Protein AF-A0A2N2AC43-F1 (afdb_monomer)

Structure (mmCIF, N/CA/C/O backbone):
data_AF-A0A2N2AC43-F1
#
_entry.id   AF-A0A2N2AC43-F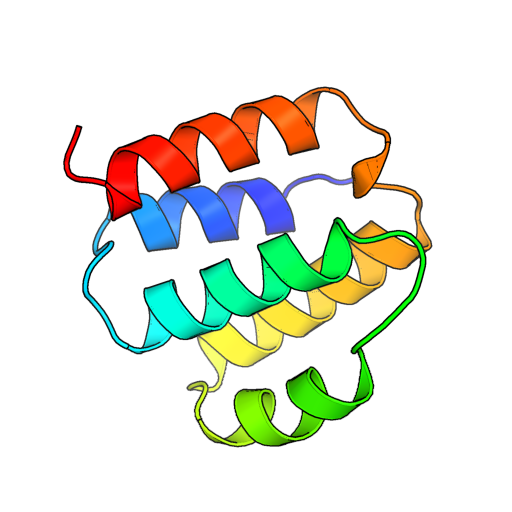1
#
loop_
_atom_site.group_PDB
_atom_site.id
_atom_site.type_symbol
_atom_site.label_atom_id
_atom_site.label_alt_id
_atom_site.label_comp_id
_atom_site.label_asym_id
_atom_site.label_entity_id
_atom_site.label_seq_id
_atom_site.pdbx_PDB_ins_code
_atom_site.Cartn_x
_atom_site.Cartn_y
_atom_site.Cartn_z
_atom_site.occupancy
_atom_site.B_iso_or_equiv
_atom_site.auth_seq_id
_atom_site.auth_comp_id
_atom_site.auth_asym_id
_atom_site.auth_atom_id
_atom_site.pdbx_PDB_model_num
ATOM 1 N N . MET A 1 1 ? -1.212 -8.950 -16.821 1.00 82.19 1 MET A N 1
ATOM 2 C CA . MET A 1 1 ? -0.796 -8.988 -15.407 1.00 82.19 1 MET A CA 1
ATOM 3 C C . MET A 1 1 ? -2.043 -8.796 -14.568 1.00 82.19 1 MET A C 1
ATOM 5 O O . MET A 1 1 ? -2.844 -7.935 -14.916 1.00 82.19 1 MET A O 1
ATOM 9 N N . ASP A 1 2 ? -2.244 -9.625 -13.551 1.00 90.00 2 ASP A N 1
ATOM 10 C CA . ASP A 1 2 ? -3.410 -9.524 -12.672 1.00 90.00 2 ASP A CA 1
ATOM 11 C C . ASP A 1 2 ? -3.208 -8.379 -11.665 1.00 90.00 2 ASP A C 1
ATOM 13 O O . ASP A 1 2 ? -2.275 -8.410 -10.871 1.00 90.00 2 ASP A O 1
ATOM 17 N N . ILE A 1 3 ? -4.054 -7.348 -11.723 1.00 92.19 3 ILE A N 1
ATOM 18 C CA . ILE A 1 3 ? -3.992 -6.159 -10.850 1.00 92.19 3 ILE A CA 1
ATOM 19 C C . ILE A 1 3 ? -5.033 -6.192 -9.721 1.00 92.19 3 ILE A C 1
ATOM 21 O O . ILE A 1 3 ? -5.219 -5.198 -9.020 1.00 92.19 3 ILE A O 1
ATOM 25 N N . THR A 1 4 ? -5.716 -7.321 -9.519 1.00 95.38 4 THR A N 1
ATOM 26 C CA . THR A 1 4 ? -6.813 -7.452 -8.546 1.00 95.38 4 THR A CA 1
ATOM 27 C C . THR A 1 4 ? -6.383 -7.066 -7.130 1.00 95.38 4 THR A C 1
ATOM 29 O O . THR A 1 4 ? -7.092 -6.324 -6.449 1.00 95.38 4 THR A O 1
ATOM 32 N N . ALA A 1 5 ? -5.189 -7.489 -6.704 1.00 94.62 5 ALA A N 1
ATOM 33 C CA . ALA A 1 5 ? -4.649 -7.159 -5.385 1.00 94.62 5 ALA A CA 1
ATOM 34 C C . ALA A 1 5 ? -4.452 -5.645 -5.186 1.00 94.62 5 ALA A C 1
ATOM 36 O O . ALA A 1 5 ? -4.727 -5.109 -4.113 1.00 94.62 5 ALA A O 1
ATOM 37 N N . LEU A 1 6 ? -4.031 -4.933 -6.234 1.00 96.12 6 LEU A N 1
ATOM 38 C CA . LEU A 1 6 ? -3.852 -3.483 -6.195 1.00 96.12 6 LEU A CA 1
ATOM 39 C C . LEU A 1 6 ? -5.192 -2.751 -6.038 1.00 96.12 6 LEU A C 1
ATOM 41 O O . LEU A 1 6 ? -5.294 -1.830 -5.228 1.00 96.12 6 LEU A O 1
ATOM 45 N N . HIS A 1 7 ? -6.229 -3.181 -6.759 1.00 97.25 7 HIS A N 1
ATOM 46 C CA . HIS A 1 7 ? -7.569 -2.609 -6.616 1.00 97.25 7 HIS A CA 1
ATOM 47 C C . HIS A 1 7 ? -8.173 -2.897 -5.243 1.00 97.25 7 HIS A C 1
ATOM 49 O O . HIS A 1 7 ? -8.678 -1.982 -4.603 1.00 97.25 7 HIS A O 1
ATOM 55 N N . ALA A 1 8 ? -8.043 -4.125 -4.741 1.00 96.94 8 ALA A N 1
ATOM 56 C CA . ALA A 1 8 ? -8.520 -4.471 -3.406 1.00 96.94 8 ALA A CA 1
ATOM 57 C C . ALA A 1 8 ? -7.819 -3.647 -2.308 1.00 96.94 8 ALA A C 1
ATOM 59 O O . ALA A 1 8 ? -8.453 -3.230 -1.336 1.00 96.94 8 ALA A O 1
ATOM 60 N N . ALA A 1 9 ? -6.521 -3.366 -2.469 1.00 96.31 9 ALA A N 1
ATOM 61 C CA . ALA A 1 9 ? -5.779 -2.499 -1.558 1.00 96.31 9 ALA A CA 1
ATOM 62 C C . ALA A 1 9 ? -6.266 -1.053 -1.602 1.00 96.31 9 ALA A C 1
ATOM 64 O O . ALA A 1 9 ? -6.518 -0.463 -0.548 1.00 96.31 9 ALA A O 1
ATOM 65 N N . ARG A 1 10 ? -6.466 -0.515 -2.808 1.00 97.69 10 ARG A N 1
ATOM 66 C CA . ARG A 1 10 ? -7.060 0.806 -3.001 1.00 97.69 10 ARG A CA 1
ATOM 67 C C . ARG A 1 10 ? -8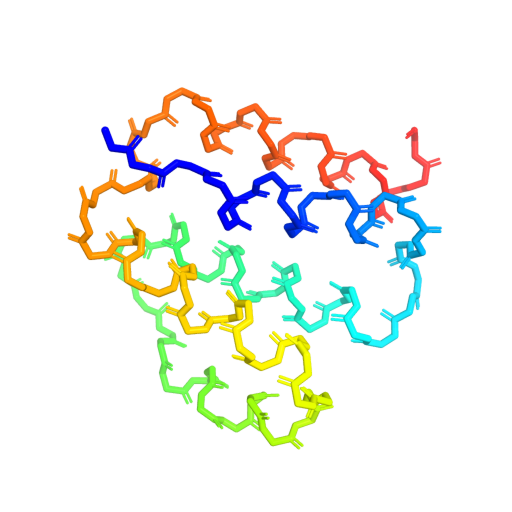.429 0.895 -2.337 1.00 97.69 10 ARG A C 1
ATOM 69 O O . ARG A 1 10 ? -8.635 1.798 -1.533 1.00 97.69 10 ARG A O 1
ATOM 76 N N . ASP A 1 11 ? -9.333 -0.029 -2.644 1.00 97.75 11 ASP A N 1
ATOM 77 C CA . ASP A 1 11 ? -10.715 0.007 -2.159 1.00 97.75 11 ASP A CA 1
ATOM 78 C C . ASP A 1 11 ? -10.754 -0.026 -0.624 1.00 97.75 11 ASP A C 1
ATOM 80 O O . ASP A 1 11 ? -11.488 0.735 0.007 1.00 97.75 11 ASP A O 1
ATOM 84 N N . ARG A 1 12 ? -9.887 -0.837 -0.000 1.00 96.44 12 ARG A N 1
ATOM 85 C CA . ARG A 1 12 ? -9.741 -0.886 1.460 1.00 96.44 12 ARG A CA 1
ATOM 86 C C . ARG A 1 12 ? -9.235 0.432 2.048 1.00 96.44 12 ARG A C 1
ATOM 88 O O . ARG A 1 12 ? -9.763 0.886 3.061 1.00 96.44 12 ARG A O 1
ATOM 95 N N . ILE A 1 13 ? -8.217 1.035 1.434 1.00 97.38 13 ILE A N 1
ATOM 96 C CA . ILE A 1 13 ? -7.651 2.311 1.890 1.00 97.38 13 ILE A CA 1
ATOM 97 C C . ILE A 1 13 ? -8.663 3.446 1.710 1.00 97.38 13 ILE A C 1
ATOM 99 O O . ILE A 1 13 ? -8.785 4.284 2.593 1.00 97.38 13 ILE A O 1
ATOM 103 N N . GLN A 1 14 ? -9.423 3.462 0.618 1.00 97.00 14 GLN A N 1
ATOM 104 C CA . GLN A 1 14 ? -10.458 4.471 0.387 1.00 97.00 14 GLN A CA 1
ATOM 105 C C . GLN A 1 14 ? -11.627 4.348 1.367 1.00 97.00 14 GLN A C 1
ATOM 107 O O . GLN A 1 14 ? -12.158 5.367 1.803 1.00 97.00 14 GLN A O 1
ATOM 112 N N . ALA A 1 15 ? -12.011 3.124 1.736 1.00 97.00 15 ALA A N 1
ATOM 113 C CA . ALA A 1 15 ? -13.111 2.890 2.667 1.00 97.00 15 ALA A CA 1
ATOM 114 C C . ALA A 1 15 ? -12.807 3.383 4.093 1.00 97.00 15 ALA A C 1
ATOM 116 O O . ALA A 1 15 ? -13.694 3.910 4.760 1.00 97.00 15 ALA A O 1
ATOM 117 N N . ASP A 1 16 ? -11.565 3.224 4.563 1.00 96.44 16 ASP A N 1
ATOM 118 C CA . ASP A 1 16 ? -11.139 3.713 5.878 1.00 96.44 16 ASP A CA 1
ATOM 119 C C . ASP A 1 16 ? -9.654 4.127 5.866 1.00 96.44 16 ASP A C 1
ATOM 121 O O . ASP A 1 16 ? -8.781 3.368 6.312 1.00 96.44 16 ASP A O 1
ATOM 125 N N . PRO A 1 17 ? -9.329 5.329 5.355 1.00 94.69 17 PRO A N 1
ATOM 126 C CA . PRO A 1 17 ? -7.944 5.753 5.128 1.00 94.69 17 PRO A CA 1
ATOM 127 C C . PRO A 1 17 ? -7.165 5.999 6.421 1.00 94.69 17 PRO A C 1
ATOM 129 O O . PRO A 1 17 ? -5.936 6.023 6.410 1.00 94.69 17 PRO A O 1
ATOM 132 N N . ARG A 1 18 ? -7.860 6.175 7.550 1.00 93.25 18 ARG A N 1
ATOM 133 C CA . ARG A 1 18 ? -7.235 6.460 8.849 1.00 93.25 18 ARG A CA 1
ATOM 134 C C . ARG A 1 18 ? -7.079 5.217 9.719 1.00 93.25 18 ARG A C 1
ATOM 136 O O . ARG A 1 18 ? -6.475 5.310 10.788 1.00 93.25 18 ARG A O 1
ATOM 143 N N . SER A 1 19 ? -7.567 4.056 9.276 1.00 96.12 19 SER A N 1
ATOM 144 C CA . SER A 1 19 ? -7.358 2.811 10.010 1.00 96.12 19 SER A CA 1
ATOM 145 C C . SER A 1 19 ? -5.877 2.436 10.062 1.00 96.12 19 SER A C 1
ATOM 147 O O . SER A 1 19 ? -5.137 2.578 9.085 1.00 96.12 19 SER A O 1
ATOM 149 N N . GLY A 1 20 ? -5.448 1.855 11.186 1.00 93.75 20 GLY A N 1
ATOM 150 C CA . GLY A 1 20 ? -4.088 1.325 11.308 1.00 93.75 20 GLY A CA 1
ATOM 151 C C . GLY A 1 20 ? -3.757 0.294 10.220 1.00 93.75 20 GLY A C 1
ATOM 152 O O . GLY A 1 20 ? -2.629 0.243 9.746 1.00 93.75 20 GLY A O 1
ATOM 153 N N . GLN A 1 21 ? -4.745 -0.482 9.761 1.00 95.06 21 GLN A N 1
ATOM 154 C CA . GLN A 1 21 ? -4.557 -1.475 8.698 1.00 95.06 21 GLN A CA 1
ATOM 155 C C . GLN A 1 21 ? -4.326 -0.825 7.328 1.00 95.06 21 GLN A C 1
ATOM 157 O O . GLN A 1 21 ? -3.423 -1.240 6.605 1.00 95.06 21 GLN A O 1
ATOM 162 N N . SER A 1 22 ? -5.091 0.215 6.995 1.00 96.06 22 SER A N 1
ATOM 163 C CA . SER A 1 22 ? -4.928 0.985 5.757 1.00 96.06 22 SER A CA 1
ATOM 164 C C . SER A 1 22 ? -3.579 1.694 5.721 1.00 96.06 22 SER A C 1
ATOM 166 O O . SER A 1 22 ? -2.896 1.654 4.703 1.00 96.06 22 SER A O 1
ATOM 168 N N . LEU A 1 23 ? -3.141 2.260 6.849 1.00 94.81 23 LEU A N 1
ATOM 169 C CA . LEU A 1 23 ? -1.830 2.904 6.960 1.00 94.81 23 LEU A CA 1
ATOM 170 C C . LEU A 1 23 ? -0.676 1.906 6.781 1.00 94.81 23 LEU A C 1
ATOM 172 O O . LEU A 1 23 ? 0.290 2.204 6.078 1.00 94.81 23 LEU A O 1
ATOM 176 N N . LEU A 1 24 ? -0.784 0.707 7.365 1.00 93.88 24 LEU A N 1
ATOM 177 C CA . LEU A 1 24 ? 0.204 -0.362 7.177 1.00 93.88 24 LEU A CA 1
ATOM 178 C C . LEU A 1 24 ? 0.276 -0.825 5.717 1.00 93.88 24 LEU A C 1
ATOM 180 O O . LEU A 1 24 ? 1.370 -1.019 5.184 1.00 93.88 24 LEU A O 1
ATOM 184 N N . LEU A 1 25 ? -0.877 -0.986 5.068 1.00 93.31 25 LEU A N 1
ATOM 185 C CA . LEU A 1 25 ? -0.962 -1.409 3.672 1.00 93.31 25 LEU A CA 1
ATOM 186 C C . LEU A 1 25 ? -0.436 -0.334 2.710 1.00 93.31 25 LEU A C 1
ATOM 188 O O . LEU A 1 25 ? 0.291 -0.634 1.765 1.00 93.31 25 LEU A O 1
ATOM 192 N N . TYR A 1 26 ? -0.737 0.931 2.987 1.00 94.19 26 TYR A N 1
ATOM 193 C CA . TYR A 1 26 ? -0.233 2.067 2.226 1.00 94.19 26 TYR A CA 1
ATOM 194 C C . TYR A 1 26 ? 1.293 2.205 2.335 1.00 94.19 26 TYR A C 1
ATOM 196 O O . TYR A 1 26 ? 1.982 2.376 1.327 1.00 94.19 26 TYR A O 1
ATOM 204 N N . ALA A 1 27 ? 1.847 2.057 3.544 1.00 91.56 27 ALA A N 1
ATOM 205 C CA . ALA A 1 27 ? 3.294 2.068 3.761 1.00 91.56 27 ALA A CA 1
ATOM 206 C C . ALA A 1 27 ? 4.007 0.944 2.986 1.00 91.56 27 ALA A C 1
ATOM 208 O O . ALA A 1 27 ? 5.083 1.163 2.420 1.00 91.56 27 ALA A O 1
ATOM 209 N N . LEU A 1 28 ? 3.393 -0.244 2.916 1.00 91.88 28 LEU A N 1
ATOM 210 C CA . LEU A 1 28 ? 3.876 -1.343 2.083 1.00 91.88 28 LEU A CA 1
ATOM 211 C C . LEU A 1 28 ? 3.934 -0.932 0.606 1.00 91.88 28 LEU A C 1
ATOM 213 O O . LEU A 1 28 ? 5.003 -0.997 0.010 1.00 91.88 28 LEU A O 1
ATOM 217 N N . LEU A 1 29 ? 2.826 -0.464 0.031 1.00 91.94 29 LEU A N 1
ATOM 218 C CA . LEU A 1 29 ? 2.743 -0.071 -1.383 1.00 91.94 29 LEU A CA 1
ATOM 219 C C . LEU A 1 29 ? 3.756 1.014 -1.772 1.00 91.94 29 LEU A C 1
ATOM 221 O O . LEU A 1 29 ? 4.403 0.921 -2.820 1.00 91.94 29 LEU A O 1
ATOM 225 N N . LYS A 1 30 ? 3.952 2.018 -0.907 1.00 91.25 30 LYS A N 1
ATOM 226 C CA . LYS A 1 30 ? 4.992 3.039 -1.105 1.00 91.25 30 LYS A CA 1
ATOM 227 C C . LYS A 1 30 ? 6.387 2.427 -1.133 1.00 91.25 30 LYS A C 1
ATOM 229 O O . LYS A 1 30 ? 7.185 2.809 -1.978 1.00 91.25 30 LYS A O 1
ATOM 234 N N . THR A 1 31 ? 6.656 1.453 -0.267 1.00 88.19 31 THR A N 1
ATOM 235 C CA . THR A 1 31 ? 7.949 0.758 -0.221 1.00 88.19 31 THR A CA 1
ATOM 236 C C . THR A 1 31 ? 8.176 -0.091 -1.473 1.00 88.19 31 THR A C 1
ATOM 238 O O . THR A 1 31 ? 9.246 -0.012 -2.065 1.00 88.19 31 THR A O 1
ATOM 241 N N . LEU A 1 32 ? 7.162 -0.838 -1.929 1.00 87.50 32 LEU A N 1
ATOM 242 C CA . LEU A 1 32 ? 7.231 -1.649 -3.157 1.00 87.50 32 LEU A CA 1
ATOM 243 C C . LEU A 1 32 ? 7.444 -0.800 -4.426 1.00 87.50 32 LEU A C 1
ATOM 245 O O . LEU A 1 32 ? 7.866 -1.318 -5.454 1.00 87.50 32 LEU A O 1
ATOM 249 N N . SER A 1 33 ? 7.162 0.505 -4.360 1.00 86.00 33 SER A N 1
ATOM 250 C CA . SER A 1 33 ? 7.376 1.445 -5.467 1.00 86.00 33 SER A CA 1
ATOM 251 C C . SER A 1 33 ? 8.814 1.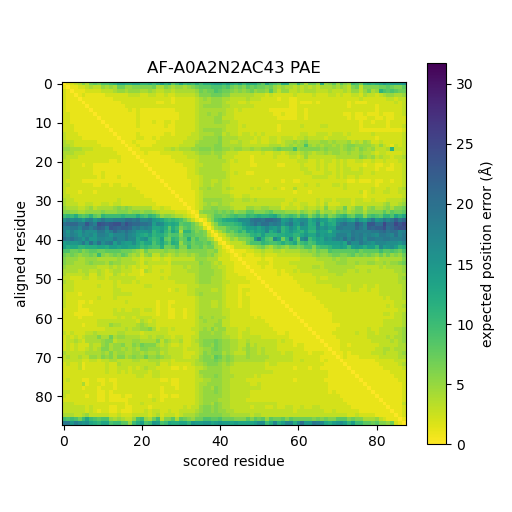983 -5.545 1.00 86.00 33 SER A C 1
ATOM 253 O O . SER A 1 33 ? 9.138 2.703 -6.487 1.00 86.00 33 SER A O 1
ATOM 255 N N . ILE A 1 34 ? 9.675 1.687 -4.561 1.00 83.38 34 ILE A N 1
ATOM 256 C CA . ILE A 1 34 ? 11.045 2.215 -4.491 1.00 83.38 34 ILE A CA 1
ATOM 257 C C . ILE A 1 34 ? 12.025 1.189 -5.095 1.00 83.38 34 ILE A C 1
ATOM 259 O O . ILE A 1 34 ? 12.144 0.085 -4.566 1.00 83.38 34 ILE A O 1
ATOM 263 N N . PRO A 1 35 ? 12.790 1.540 -6.151 1.00 67.94 35 PRO A N 1
ATOM 264 C CA . PRO A 1 35 ? 13.666 0.597 -6.862 1.00 67.94 35 PRO A CA 1
ATOM 265 C C . PRO A 1 35 ? 14.829 0.009 -6.044 1.00 67.94 35 PRO A C 1
ATOM 267 O O . PRO A 1 35 ? 15.359 -1.037 -6.405 1.00 67.94 35 PRO A O 1
ATOM 270 N N . LEU A 1 36 ? 15.254 0.663 -4.956 1.00 59.28 36 LEU A N 1
ATOM 271 C CA . LEU A 1 36 ? 16.316 0.191 -4.061 1.00 59.28 36 LEU A CA 1
ATOM 272 C C . LEU A 1 36 ? 16.115 0.747 -2.643 1.00 59.28 36 LEU A C 1
ATOM 274 O O . LEU A 1 36 ? 16.272 1.943 -2.417 1.00 59.28 36 LEU A O 1
ATOM 278 N N . GLY A 1 37 ? 15.851 -0.136 -1.676 1.00 58.62 37 GLY A N 1
ATOM 279 C CA . GLY A 1 37 ? 15.974 0.172 -0.246 1.00 58.62 37 GLY A CA 1
ATOM 280 C C . GLY A 1 37 ? 14.715 -0.088 0.582 1.00 58.62 37 GLY A C 1
ATOM 281 O O . GLY A 1 37 ? 13.659 0.472 0.326 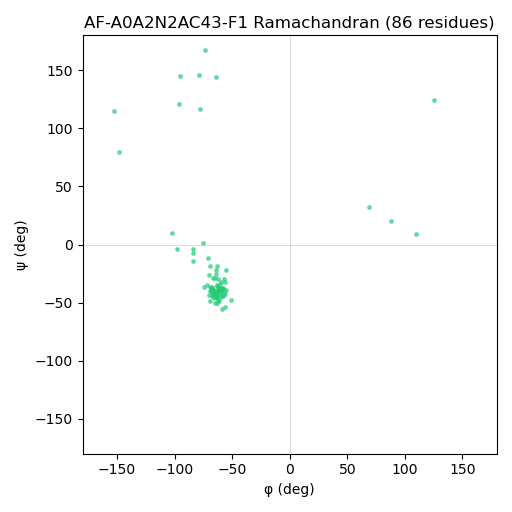1.00 58.62 37 GLY A O 1
ATOM 282 N N . GLY A 1 38 ? 14.855 -0.911 1.629 1.00 59.19 38 GLY A N 1
ATOM 283 C CA . GLY A 1 38 ? 13.907 -0.946 2.751 1.00 59.19 38 GLY A CA 1
ATOM 284 C C . GLY A 1 38 ? 13.005 -2.176 2.901 1.00 59.19 38 GLY A C 1
ATOM 285 O O . GLY A 1 38 ? 12.143 -2.166 3.769 1.00 59.19 38 GLY A O 1
ATOM 286 N N . HIS A 1 39 ? 13.189 -3.263 2.147 1.00 63.41 39 HIS A N 1
ATOM 287 C CA . HIS A 1 39 ? 12.286 -4.429 2.237 1.00 63.41 39 HIS A CA 1
ATOM 288 C C . HIS A 1 39 ? 12.307 -5.137 3.609 1.00 63.41 39 HIS A C 1
ATOM 290 O O . HIS A 1 39 ? 11.306 -5.719 4.021 1.00 63.41 39 HIS A O 1
ATOM 296 N N . ALA A 1 40 ? 13.406 -5.037 4.370 1.00 58.91 40 ALA A N 1
ATOM 297 C CA . ALA A 1 40 ? 13.503 -5.616 5.716 1.00 58.91 40 ALA A CA 1
ATOM 298 C C . ALA A 1 40 ? 12.530 -4.971 6.727 1.00 58.91 40 ALA A C 1
ATOM 300 O O . ALA A 1 40 ? 12.056 -5.644 7.642 1.00 58.91 40 ALA A O 1
ATOM 301 N N . TYR A 1 41 ? 12.179 -3.692 6.536 1.00 61.31 41 TYR A N 1
ATOM 302 C CA . TYR A 1 41 ? 11.189 -2.988 7.360 1.00 61.31 41 TYR A CA 1
ATOM 303 C C . TYR A 1 41 ? 9.794 -3.636 7.257 1.00 61.31 41 TYR A C 1
ATOM 305 O O . TYR A 1 41 ? 9.035 -3.651 8.228 1.00 61.31 41 TYR A O 1
ATOM 313 N N . LEU A 1 42 ? 9.483 -4.257 6.114 1.00 70.38 42 LEU A N 1
ATOM 314 C CA . LEU A 1 42 ? 8.166 -4.821 5.823 1.00 70.38 42 LEU A CA 1
ATOM 315 C C . LEU A 1 42 ? 7.861 -6.085 6.632 1.00 70.38 42 LEU A C 1
ATOM 317 O O . LEU A 1 42 ? 6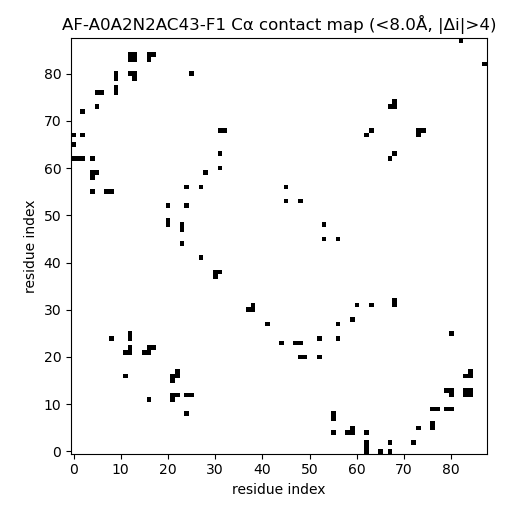.725 -6.258 7.068 1.00 70.38 42 LEU A O 1
ATOM 321 N N . LEU A 1 43 ? 8.858 -6.933 6.915 1.00 69.38 43 LEU A N 1
ATOM 322 C CA . LEU A 1 43 ? 8.635 -8.191 7.643 1.00 69.38 43 LEU A CA 1
ATOM 323 C C . LEU A 1 43 ? 8.113 -7.968 9.068 1.00 69.38 43 LEU A C 1
ATOM 325 O O . LEU A 1 43 ? 7.277 -8.727 9.556 1.00 69.38 43 LEU A O 1
ATO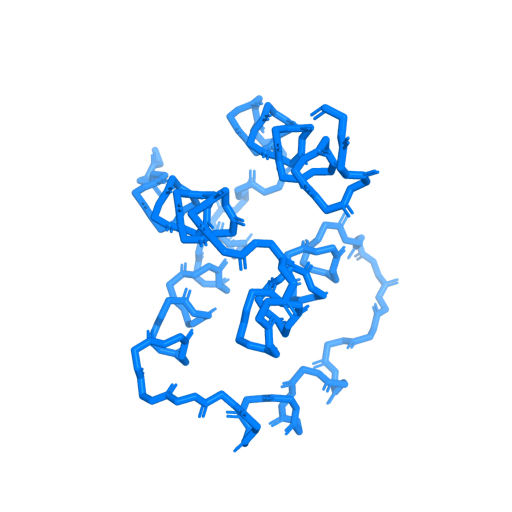M 329 N N . THR A 1 44 ? 8.563 -6.908 9.743 1.00 80.44 44 THR A N 1
ATOM 330 C CA . THR A 1 44 ? 8.047 -6.575 11.078 1.00 80.44 44 THR A CA 1
ATOM 331 C C . THR A 1 44 ? 6.648 -5.971 11.000 1.00 80.44 44 THR A C 1
ATOM 333 O O . THR A 1 44 ? 5.806 -6.324 11.821 1.00 80.44 44 THR A O 1
ATOM 336 N N . LYS A 1 45 ? 6.350 -5.165 9.973 1.00 83.06 45 LYS A N 1
ATOM 337 C CA . LYS A 1 45 ? 5.010 -4.597 9.757 1.00 83.06 45 LYS A CA 1
ATOM 338 C C . LYS A 1 45 ? 3.951 -5.634 9.419 1.00 83.06 45 LYS A C 1
ATOM 340 O O . LYS A 1 45 ? 2.807 -5.479 9.840 1.00 83.06 45 LYS A O 1
ATOM 345 N N . LEU A 1 46 ? 4.334 -6.748 8.794 1.00 89.00 46 LEU A N 1
ATOM 346 C CA . LEU A 1 46 ? 3.428 -7.881 8.620 1.00 89.00 46 LEU A CA 1
ATOM 347 C C . LEU A 1 46 ? 2.882 -8.401 9.953 1.00 89.00 46 LEU A C 1
ATOM 349 O O . LEU A 1 46 ? 1.759 -8.884 9.954 1.00 89.00 46 LEU A O 1
ATOM 353 N N . ARG A 1 47 ? 3.604 -8.296 11.082 1.00 89.12 47 ARG A N 1
ATOM 354 C CA . ARG A 1 47 ? 3.100 -8.724 12.407 1.00 89.12 47 ARG A CA 1
ATOM 355 C C . ARG A 1 47 ? 1.983 -7.824 12.943 1.00 89.12 47 ARG A C 1
ATOM 357 O O . ARG A 1 47 ? 1.145 -8.300 13.699 1.00 89.12 47 ARG A O 1
ATOM 364 N N . GLU A 1 48 ? 1.954 -6.560 12.528 1.00 92.19 48 GLU A N 1
ATOM 365 C CA . GLU A 1 48 ? 0.953 -5.560 12.934 1.00 92.19 48 GLU A CA 1
ATOM 366 C C . GLU A 1 48 ? -0.338 -5.652 12.086 1.00 92.19 48 GLU A C 1
ATOM 368 O O . GLU A 1 48 ? -1.383 -5.102 12.442 1.00 92.19 48 GLU A O 1
ATOM 373 N N . MET A 1 49 ? -0.294 -6.373 10.962 1.00 94.12 49 MET A N 1
ATOM 374 C CA . MET A 1 49 ? -1.454 -6.605 10.102 1.00 94.12 49 MET A CA 1
ATOM 375 C C . MET A 1 49 ? -2.367 -7.703 10.664 1.00 94.12 49 MET A C 1
ATOM 377 O O . MET A 1 49 ? -1.912 -8.702 11.230 1.00 94.12 49 MET A O 1
ATOM 381 N N . ASN A 1 50 ? -3.674 -7.563 10.454 1.00 94.62 50 ASN A N 1
ATOM 382 C CA . ASN A 1 50 ? -4.609 -8.674 10.632 1.00 94.62 50 ASN A CA 1
ATOM 383 C C . ASN A 1 50 ? -4.458 -9.695 9.472 1.00 94.62 50 ASN A C 1
ATOM 385 O O . ASN A 1 50 ? -3.777 -9.400 8.485 1.00 94.62 50 ASN A O 1
ATOM 389 N N . PRO A 1 51 ? -5.034 -10.910 9.573 1.00 95.75 51 PRO A N 1
ATOM 390 C CA . PRO A 1 51 ? -4.879 -11.941 8.541 1.00 95.75 51 PRO A CA 1
ATOM 391 C C . PRO A 1 51 ? -5.283 -11.495 7.130 1.00 95.75 51 PRO A C 1
ATOM 393 O O . PRO A 1 51 ? -4.567 -11.810 6.181 1.00 95.75 51 PRO A O 1
ATOM 396 N N . ASP A 1 52 ? -6.361 -10.722 6.999 1.00 93.94 52 ASP A N 1
ATOM 397 C CA . ASP A 1 52 ? -6.876 -10.279 5.700 1.00 93.94 52 ASP A CA 1
ATOM 398 C C . ASP A 1 52 ? -5.936 -9.269 5.036 1.00 93.94 52 ASP A C 1
ATOM 400 O O . ASP A 1 52 ? -5.551 -9.433 3.879 1.00 93.94 52 ASP A O 1
ATOM 404 N N . THR A 1 53 ? -5.501 -8.249 5.781 1.00 93.19 53 THR A N 1
ATOM 405 C CA . THR A 1 53 ? -4.534 -7.252 5.299 1.00 93.19 53 THR A CA 1
ATOM 406 C C . THR A 1 53 ? -3.193 -7.906 4.969 1.00 93.19 53 THR A C 1
ATOM 408 O O . THR A 1 53 ? -2.548 -7.544 3.989 1.00 93.19 53 THR A O 1
ATOM 411 N N . ARG A 1 54 ? -2.774 -8.901 5.760 1.00 95.19 54 ARG A N 1
ATOM 412 C CA . ARG A 1 54 ? -1.518 -9.625 5.541 1.00 95.19 54 ARG A CA 1
ATOM 413 C C . ARG A 1 54 ? -1.560 -10.481 4.273 1.00 95.19 54 ARG A C 1
ATOM 415 O O . ARG A 1 54 ? -0.559 -10.550 3.573 1.00 95.19 54 ARG A O 1
ATOM 422 N N . ARG A 1 55 ? -2.702 -11.103 3.957 1.00 95.38 55 ARG A N 1
ATOM 423 C CA . ARG A 1 55 ? -2.882 -11.836 2.693 1.00 95.38 55 ARG A CA 1
ATOM 424 C C . ARG A 1 55 ? -2.747 -10.902 1.498 1.00 95.38 55 ARG A C 1
ATOM 426 O O . ARG A 1 55 ? -1.940 -11.161 0.616 1.00 95.38 55 ARG A O 1
ATOM 433 N N . LEU A 1 56 ? -3.435 -9.767 1.561 1.00 95.12 56 LEU A N 1
ATOM 434 C CA . LEU A 1 56 ? -3.358 -8.737 0.534 1.00 95.12 56 LEU A CA 1
ATOM 435 C C . LEU A 1 56 ? -1.929 -8.200 0.354 1.00 95.12 56 LEU A C 1
ATOM 437 O O . LEU A 1 56 ? -1.489 -7.964 -0.765 1.00 95.12 56 LEU A O 1
ATOM 441 N N . ALA A 1 57 ? -1.171 -8.063 1.445 1.00 93.44 57 ALA A N 1
ATOM 442 C CA . ALA A 1 57 ? 0.238 -7.694 1.388 1.00 93.44 57 ALA A CA 1
ATOM 443 C C . ALA A 1 57 ? 1.097 -8.705 0.608 1.00 93.44 57 ALA A C 1
ATOM 445 O O . ALA A 1 57 ? 1.971 -8.286 -0.147 1.00 93.44 57 ALA A O 1
ATOM 446 N N . TYR A 1 58 ? 0.856 -10.010 0.761 1.00 93.69 58 TYR A N 1
ATOM 447 C CA . TYR A 1 58 ? 1.579 -11.037 0.004 1.00 93.69 58 TYR A CA 1
ATOM 448 C C . TYR A 1 58 ? 1.250 -10.989 -1.488 1.00 93.69 58 TYR A C 1
ATOM 450 O O . TYR A 1 58 ? 2.168 -11.011 -2.305 1.00 93.69 58 TYR A O 1
ATOM 458 N N . ASP A 1 59 ? -0.025 -10.827 -1.837 1.00 94.69 59 ASP A N 1
ATOM 459 C CA . ASP A 1 59 ? -0.451 -10.730 -3.238 1.00 94.69 59 ASP A CA 1
ATOM 460 C C . ASP A 1 59 ? 0.147 -9.484 -3.923 1.00 94.69 59 ASP A C 1
ATOM 462 O O . ASP A 1 59 ? 0.540 -9.524 -5.088 1.00 94.69 59 ASP A O 1
ATOM 466 N N . LEU A 1 60 ? 0.297 -8.378 -3.185 1.00 93.69 60 LEU A N 1
ATOM 467 C CA . LEU A 1 60 ? 0.975 -7.170 -3.670 1.00 93.69 60 LEU A CA 1
ATOM 468 C C . LEU A 1 60 ? 2.488 -7.356 -3.847 1.00 93.69 60 LEU A C 1
ATOM 470 O O . LEU A 1 60 ? 3.065 -6.788 -4.775 1.00 93.69 60 LEU A O 1
ATOM 474 N N . MET A 1 61 ? 3.143 -8.126 -2.973 1.00 91.19 61 MET A N 1
ATOM 475 C CA . MET A 1 61 ? 4.562 -8.465 -3.134 1.00 91.19 61 MET A CA 1
ATOM 476 C C . MET A 1 61 ? 4.780 -9.331 -4.379 1.00 91.19 61 MET A C 1
ATOM 478 O O . MET A 1 61 ? 5.721 -9.084 -5.130 1.00 91.19 61 MET A O 1
ATOM 482 N N . GLU A 1 62 ? 3.891 -10.290 -4.637 1.00 92.62 62 GLU A N 1
ATOM 483 C CA . GLU A 1 62 ? 3.911 -11.100 -5.859 1.00 92.62 62 GLU A CA 1
ATOM 484 C C . GLU A 1 62 ? 3.695 -10.225 -7.106 1.00 92.62 62 GLU A C 1
ATOM 486 O O . GLU A 1 62 ? 4.475 -10.276 -8.058 1.00 92.62 62 GLU A O 1
ATOM 491 N N . LEU A 1 63 ? 2.708 -9.323 -7.068 1.00 92.50 63 LEU A N 1
ATOM 492 C CA . LEU A 1 63 ? 2.472 -8.349 -8.136 1.00 92.50 63 LEU A CA 1
ATOM 493 C C . LEU A 1 63 ? 3.698 -7.456 -8.399 1.00 92.50 63 LEU A C 1
ATOM 495 O O . LEU A 1 63 ? 4.000 -7.127 -9.548 1.00 92.50 63 LEU A O 1
ATOM 499 N N . MET A 1 64 ? 4.431 -7.073 -7.351 1.00 90.25 64 MET A N 1
ATOM 500 C CA . MET A 1 64 ? 5.677 -6.319 -7.484 1.00 90.25 64 MET A CA 1
ATOM 501 C C . MET A 1 64 ? 6.748 -7.118 -8.236 1.00 90.25 64 MET A C 1
ATOM 503 O O . MET A 1 64 ? 7.362 -6.576 -9.156 1.00 90.25 64 MET A O 1
ATOM 507 N N . VAL A 1 65 ? 6.941 -8.399 -7.904 1.00 89.94 65 VAL A N 1
ATOM 508 C CA . VAL A 1 65 ? 7.894 -9.287 -8.601 1.00 89.94 65 VAL A CA 1
ATOM 509 C C . VAL A 1 65 ? 7.542 -9.432 -10.086 1.00 89.94 65 VAL A C 1
ATOM 511 O O . VAL A 1 65 ? 8.436 -9.478 -10.929 1.00 89.94 65 VAL A O 1
ATOM 51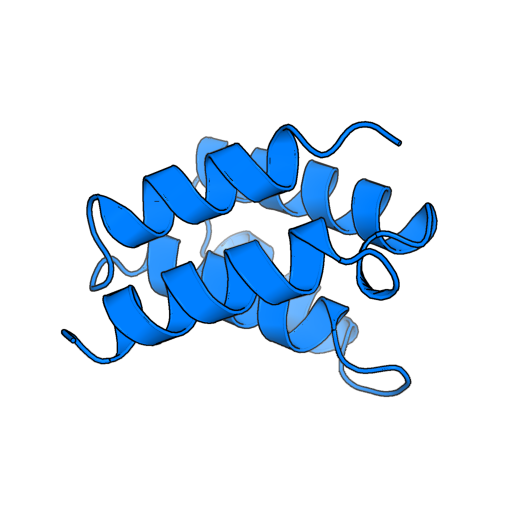4 N N . GLN A 1 66 ? 6.252 -9.413 -10.426 1.00 92.38 66 GLN A N 1
ATOM 515 C CA . GLN A 1 66 ? 5.763 -9.454 -11.810 1.00 92.38 66 GLN A CA 1
ATOM 516 C C . GLN A 1 66 ? 5.925 -8.126 -12.579 1.00 92.38 66 GLN A C 1
ATOM 518 O O . GLN A 1 66 ? 5.532 -8.035 -13.743 1.00 92.38 66 GLN A O 1
ATOM 523 N N . GLY A 1 67 ? 6.504 -7.091 -11.961 1.00 90.56 67 GLY A N 1
ATOM 524 C CA . GLY A 1 67 ? 6.724 -5.783 -12.584 1.00 90.56 67 GLY A CA 1
ATOM 525 C C . GLY A 1 67 ? 5.548 -4.814 -12.448 1.00 90.56 67 GLY A C 1
ATOM 526 O O . GLY A 1 67 ? 5.464 -3.847 -13.208 1.00 90.56 67 GLY A O 1
ATOM 527 N N . GLY A 1 68 ? 4.652 -5.038 -11.482 1.00 92.44 68 GLY A N 1
ATOM 528 C CA . GLY A 1 68 ? 3.486 -4.192 -11.223 1.00 92.44 68 GLY A CA 1
ATOM 529 C C . GLY A 1 68 ? 3.776 -2.693 -11.086 1.00 92.44 68 GLY A C 1
ATOM 530 O O . GLY A 1 68 ? 3.113 -1.913 -11.771 1.00 92.44 68 GLY A O 1
ATOM 531 N N . PRO A 1 69 ? 4.783 -2.264 -10.299 1.00 90.81 69 PRO A N 1
ATOM 532 C CA . PRO A 1 69 ? 5.136 -0.852 -10.139 1.00 90.81 69 PRO A CA 1
ATOM 533 C C . PRO A 1 69 ? 5.440 -0.088 -11.435 1.00 90.81 69 PRO A C 1
ATOM 535 O O . PRO A 1 69 ? 5.335 1.134 -11.451 1.00 90.81 69 PRO A O 1
ATOM 538 N N . ALA A 1 70 ? 5.800 -0.777 -12.525 1.00 90.62 70 ALA A N 1
ATOM 539 C CA . ALA A 1 70 ? 6.064 -0.152 -13.823 1.00 90.62 70 ALA A CA 1
ATOM 540 C C . ALA A 1 70 ? 4.793 0.082 -14.669 1.00 90.62 70 ALA A C 1
ATOM 542 O O . ALA A 1 70 ? 4.875 0.628 -15.768 1.00 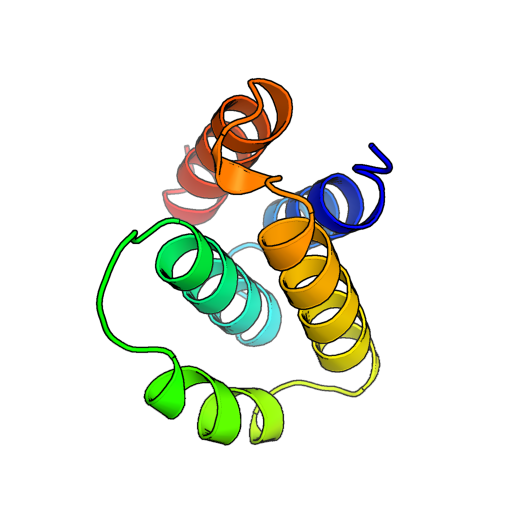90.62 70 ALA A O 1
ATOM 543 N N . GLN A 1 71 ? 3.624 -0.359 -14.200 1.00 93.38 71 GLN A N 1
ATOM 544 C CA . GLN A 1 71 ? 2.375 -0.344 -14.962 1.00 93.38 71 GLN A CA 1
ATOM 545 C C . GLN A 1 71 ? 1.538 0.898 -14.649 1.00 93.38 71 GLN A C 1
ATOM 547 O O . GLN A 1 71 ? 1.456 1.331 -13.502 1.00 93.38 71 GLN A O 1
ATOM 552 N N . ALA A 1 72 ? 0.829 1.426 -15.650 1.00 94.38 72 ALA A N 1
ATOM 553 C CA . ALA A 1 72 ? 0.003 2.630 -15.495 1.00 94.38 72 ALA A CA 1
ATOM 554 C C . ALA A 1 72 ? -1.074 2.492 -14.400 1.00 94.38 72 ALA A C 1
ATOM 556 O O . ALA A 1 72 ? -1.300 3.425 -13.631 1.00 94.38 72 ALA A O 1
ATOM 557 N N . ALA A 1 73 ? -1.680 1.304 -14.280 1.00 94.19 73 ALA A N 1
ATOM 558 C CA . ALA A 1 73 ? -2.676 1.009 -13.249 1.00 94.19 73 ALA A CA 1
ATOM 559 C C . ALA A 1 73 ? -2.119 1.179 -11.823 1.00 94.19 73 ALA A C 1
ATOM 561 O O . ALA A 1 73 ? -2.844 1.603 -10.925 1.00 94.19 73 ALA A O 1
ATOM 562 N N . TRP A 1 74 ? -0.825 0.900 -11.615 1.00 94.44 74 TRP A N 1
ATOM 563 C CA . TRP A 1 74 ? -0.153 1.134 -10.336 1.00 94.44 74 TRP A CA 1
ATOM 564 C C . TRP A 1 74 ? -0.102 2.618 -10.002 1.00 94.44 74 TRP A C 1
ATOM 566 O O . TRP A 1 74 ? -0.520 3.021 -8.920 1.00 94.44 74 TRP A O 1
ATOM 576 N N . THR A 1 75 ? 0.357 3.443 -10.943 1.00 94.56 75 THR A N 1
ATOM 577 C CA . THR A 1 75 ? 0.416 4.898 -10.767 1.00 94.56 75 THR A CA 1
ATOM 578 C C . THR A 1 75 ? -0.962 5.488 -10.472 1.00 94.56 75 THR A C 1
ATOM 580 O O . THR A 1 75 ? -1.094 6.300 -9.557 1.00 94.56 75 THR A O 1
ATOM 583 N N . GLU A 1 76 ? -1.990 5.052 -11.200 1.00 96.69 76 GLU A N 1
ATOM 584 C CA . GLU A 1 76 ? -3.365 5.509 -10.999 1.00 96.69 76 GLU A CA 1
ATOM 585 C C . GLU A 1 76 ? -3.898 5.136 -9.607 1.00 96.69 76 GLU A C 1
ATOM 587 O O . GLU A 1 76 ? -4.384 6.001 -8.873 1.00 96.69 76 GLU A O 1
ATOM 592 N N . ALA A 1 77 ? -3.759 3.871 -9.203 1.00 96.50 77 ALA A N 1
ATOM 593 C CA . ALA A 1 77 ? -4.207 3.418 -7.891 1.00 96.50 77 ALA A CA 1
ATOM 594 C C . ALA A 1 77 ? -3.452 4.129 -6.756 1.00 96.50 77 ALA A C 1
ATOM 596 O O . ALA A 1 77 ? -4.060 4.524 -5.761 1.00 96.50 77 ALA A O 1
ATOM 597 N N . MET A 1 78 ? -2.140 4.343 -6.912 1.00 96.25 78 MET A N 1
ATOM 598 C CA . MET A 1 78 ? -1.337 5.100 -5.949 1.00 96.25 78 MET A CA 1
ATOM 599 C C . MET A 1 78 ? -1.824 6.540 -5.804 1.00 96.25 78 MET A C 1
ATOM 601 O O . MET A 1 78 ? -1.955 7.008 -4.678 1.00 96.25 78 MET A O 1
ATOM 605 N N . ALA A 1 79 ? -2.169 7.222 -6.898 1.00 96.81 79 ALA A N 1
ATOM 606 C CA . ALA A 1 79 ? -2.728 8.572 -6.830 1.00 96.81 79 ALA A CA 1
ATOM 607 C C . ALA A 1 79 ? -4.078 8.609 -6.087 1.00 96.81 79 ALA A C 1
ATOM 609 O O . ALA A 1 79 ? -4.323 9.505 -5.278 1.00 96.81 79 ALA A O 1
ATOM 610 N N . GLN A 1 80 ? -4.936 7.611 -6.315 1.00 96.75 80 GLN A N 1
ATOM 611 C CA . GLN A 1 80 ? -6.231 7.477 -5.636 1.00 96.75 80 GLN A CA 1
ATOM 612 C C . GLN A 1 80 ? -6.063 7.227 -4.126 1.00 96.75 80 GLN A C 1
ATOM 614 O O . GLN A 1 80 ? -6.777 7.818 -3.314 1.00 96.75 80 GLN A O 1
ATOM 619 N N . MET A 1 81 ? -5.097 6.391 -3.738 1.00 96.81 81 MET A N 1
ATOM 620 C CA . MET A 1 81 ? -4.764 6.141 -2.331 1.00 96.81 81 MET A CA 1
ATOM 621 C C . MET A 1 81 ? -4.122 7.363 -1.664 1.00 96.81 81 MET A C 1
ATOM 623 O O . MET A 1 81 ? -4.477 7.688 -0.533 1.00 96.81 81 MET A O 1
ATOM 627 N N . ASP A 1 82 ? -3.234 8.077 -2.361 1.00 96.69 82 ASP A N 1
ATOM 628 C CA . ASP A 1 82 ? -2.609 9.309 -1.865 1.00 96.69 82 ASP A CA 1
ATOM 629 C C . ASP A 1 82 ? -3.664 10.376 -1.533 1.00 96.69 82 ASP A C 1
ATOM 631 O O . ASP A 1 82 ? -3.592 11.005 -0.475 1.00 96.69 82 ASP A O 1
ATOM 635 N N . ALA A 1 83 ? -4.668 10.550 -2.401 1.00 96.12 83 ALA A N 1
ATOM 636 C CA . ALA A 1 83 ? -5.789 11.459 -2.162 1.00 96.12 83 ALA A CA 1
ATOM 637 C C . ALA A 1 83 ? -6.596 11.055 -0.917 1.00 96.12 83 ALA A C 1
ATOM 639 O O . ALA A 1 83 ? -6.792 11.877 -0.018 1.00 96.12 83 ALA A O 1
ATOM 640 N N . ALA A 1 84 ? -6.957 9.771 -0.807 1.00 95.69 84 ALA A N 1
ATOM 641 C CA . ALA A 1 84 ? -7.710 9.249 0.332 1.00 95.69 84 ALA A CA 1
ATOM 642 C C . ALA A 1 84 ? -6.974 9.453 1.669 1.00 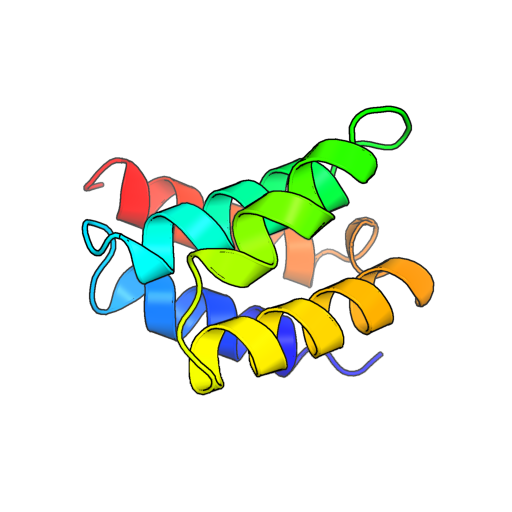95.69 84 ALA A C 1
ATOM 644 O O . ALA A 1 84 ? -7.567 9.919 2.643 1.00 95.69 84 ALA A O 1
ATOM 645 N N . ILE A 1 85 ? -5.667 9.166 1.713 1.00 93.81 85 ILE A N 1
ATOM 646 C CA . ILE A 1 85 ? -4.826 9.365 2.905 1.00 93.81 85 ILE A CA 1
ATOM 647 C C . ILE A 1 85 ? -4.671 10.854 3.241 1.00 93.81 85 ILE A C 1
ATOM 649 O O . ILE A 1 85 ? -4.711 11.229 4.415 1.00 93.81 85 ILE A O 1
ATOM 653 N N . ALA A 1 86 ? -4.530 11.718 2.232 1.00 92.88 86 ALA A N 1
ATOM 654 C CA . ALA A 1 86 ? -4.467 13.166 2.421 1.00 92.88 86 ALA A CA 1
ATOM 655 C C . ALA A 1 86 ? -5.815 13.786 2.841 1.00 92.88 86 ALA A C 1
ATOM 657 O O . ALA A 1 86 ? -5.841 14.953 3.238 1.00 92.88 86 ALA A O 1
ATOM 658 N N . GLY A 1 87 ? -6.916 13.028 2.766 1.00 87.31 87 GLY A N 1
ATOM 659 C CA . GLY A 1 87 ? -8.272 13.510 3.025 1.00 87.31 87 GLY A CA 1
ATOM 660 C C . GLY A 1 87 ? -8.778 14.483 1.958 1.00 87.31 87 GLY A C 1
ATOM 661 O O . GLY A 1 87 ? -9.495 15.421 2.304 1.00 87.31 87 GLY A O 1
ATOM 662 N N . LYS A 1 88 ? -8.346 14.297 0.706 1.00 71.44 88 LYS A N 1
ATOM 663 C CA . LYS A 1 88 ? -8.703 15.115 -0.458 1.00 71.44 88 LYS A CA 1
ATOM 664 C C . LYS A 1 88 ? -9.672 14.389 -1.379 1.00 71.44 88 LYS A C 1
ATOM 666 O O . LYS A 1 88 ? -9.567 13.147 -1.469 1.00 71.44 88 LYS A O 1
#

Radius of gyration: 11.88 Å; Cα contacts (8 Å, |Δi|>4): 70; chains: 1; bounding box: 29×27×28 Å

Sequence (88 aa):
MDITALHAARDRIQADPRSGQSLLLYALLKTLSIPLGGHAYLLTKLREMNPDTRRLAYDLMELMVQGGPAQAAWTEAMAQMDAAIAGK

pLDDT: mean 89.89, std 10.04, range [58.62, 97.75]

Foldseek 3Di:
DDCPLLVVLLVVCLVPVPDPLNVLLLVLLVVLLDPDDDPVVNVVSLVVHDPVSNVSSVVVVVCSVVVVSVDPVSVVSNVSSVCSNVVD

Solvent-accessible surface area (backbone atoms only — not comparable to full-atom values): 5020 Å² total; per-residue (Å²): 132,85,57,63,47,58,52,54,51,34,53,51,21,59,76,42,36,83,38,72,63,29,48,54,51,50,54,47,56,58,47,68,62,46,97,78,75,64,72,75,64,50,66,64,52,50,72,77,36,54,74,70,61,38,50,45,51,51,49,42,52,52,34,42,75,75,48,38,66,80,36,70,68,43,55,53,43,50,53,56,38,52,31,37,62,70,72,98

Secondary structure (DSSP, 8-state):
---HHHHHHHHHHHH-TTSHHHHHHHHHHHHHT-SSS-HHHHHHHHHHS-HHHHHHHHHHHHHHHTTGGGSHHHHHHHHHHHHHHHT-

Mean predicted aligned error: 3.91 Å